Protein AF-A0A251XJE4-F1 (afdb_monomer_lite)

Organism: Clavibacter michiganensis subsp. michiganensis (NCBI:txid33013)

Sequence (96 aa):
MRVVVVVGIVSLLLPGVVTMVRVGASTADMACADFVEYERPDSPSYEVRFQLFGPGVMGYECYTKYAFGGDEHIVSLGLIPSGRVAREVVERNSRD

Secondary structure (DSSP, 8-state):
-HHHHHHHHHHHHHHHHHHHHHHHHHHHHHHHHHHHHHH-TT-SEEEEEEEEEETTEEEEEEEEE-TTT-PEEEEEEESS---HHHHHHHHHHTT-

Radius of gyration: 17.49 Å; chains: 1; bounding box: 55×22×48 Å

Structure (mmCIF, N/CA/C/O backbone):
data_AF-A0A251XJE4-F1
#
_entry.id   AF-A0A251XJE4-F1
#
loop_
_atom_site.group_PDB
_atom_site.id
_atom_site.type_symbol
_atom_site.label_atom_id
_atom_site.label_alt_id
_atom_site.label_comp_id
_atom_site.label_asym_id
_atom_site.label_entity_id
_atom_site.label_seq_id
_atom_site.pdbx_PDB_ins_code
_atom_site.Cartn_x
_atom_site.Cartn_y
_atom_site.Cartn_z
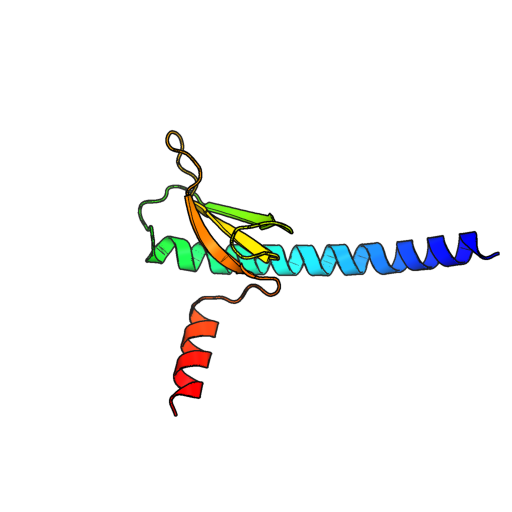_atom_site.occupancy
_atom_site.B_iso_or_equiv
_atom_site.auth_seq_id
_atom_site.auth_comp_id
_atom_site.auth_asym_id
_atom_site.auth_atom_id
_atom_site.pdbx_PDB_model_num
ATOM 1 N N . MET A 1 1 ? -31.086 0.464 23.644 1.00 69.56 1 MET A N 1
ATOM 2 C CA . MET A 1 1 ? -29.771 0.382 24.324 1.00 69.56 1 MET A CA 1
ATOM 3 C C . MET A 1 1 ? -28.684 -0.285 23.476 1.00 69.56 1 MET A C 1
ATOM 5 O O . MET A 1 1 ? -27.666 0.350 23.265 1.00 69.56 1 MET A O 1
ATOM 9 N N . ARG A 1 2 ? -28.871 -1.494 22.917 1.00 88.06 2 ARG A N 1
ATOM 10 C CA . ARG A 1 2 ? -27.808 -2.191 22.148 1.00 88.06 2 ARG A CA 1
ATOM 11 C C . ARG A 1 2 ? -27.351 -1.477 20.862 1.00 88.06 2 ARG A C 1
ATOM 13 O O . ARG A 1 2 ? -26.162 -1.449 20.585 1.00 88.06 2 ARG A O 1
ATOM 20 N N . VAL A 1 3 ? -28.271 -0.853 20.120 1.00 93.81 3 VAL A N 1
ATOM 21 C CA . VAL A 1 3 ? -27.951 -0.146 18.860 1.00 93.81 3 VAL A CA 1
ATOM 22 C C . VAL A 1 3 ? -27.023 1.050 19.091 1.00 93.81 3 VAL A C 1
ATOM 24 O O . VAL A 1 3 ? -26.054 1.221 18.364 1.00 93.81 3 VAL A O 1
ATOM 27 N N . VAL A 1 4 ? -27.273 1.833 20.145 1.00 93.25 4 VAL A N 1
ATOM 28 C CA . VAL A 1 4 ? -26.458 3.011 20.491 1.00 93.25 4 VAL A CA 1
ATOM 29 C C . VAL A 1 4 ? -25.019 2.604 20.815 1.00 93.25 4 VAL A C 1
ATOM 31 O O . VAL A 1 4 ? -24.080 3.263 20.384 1.00 93.25 4 VAL A O 1
ATOM 34 N N . VAL A 1 5 ? -24.841 1.474 21.507 1.00 94.38 5 VAL A N 1
ATOM 35 C CA . VAL A 1 5 ? -23.515 0.923 21.822 1.00 94.38 5 VAL A CA 1
ATOM 36 C C . VAL A 1 5 ? -22.776 0.503 20.551 1.00 94.38 5 VAL A C 1
ATOM 38 O O . VAL A 1 5 ? -21.613 0.855 20.385 1.00 94.38 5 VAL A O 1
ATOM 41 N N . VAL A 1 6 ? -23.445 -0.196 19.629 1.00 95.56 6 VAL A N 1
ATOM 42 C CA . VAL A 1 6 ? -22.827 -0.623 18.362 1.00 95.56 6 VAL A CA 1
ATOM 43 C C . VAL A 1 6 ? -22.406 0.584 17.524 1.00 95.56 6 VAL A C 1
ATOM 45 O O . VAL A 1 6 ? -21.279 0.620 17.043 1.00 95.56 6 VAL A O 1
ATOM 48 N N . VAL A 1 7 ? -23.262 1.602 17.402 1.00 95.12 7 VAL A N 1
ATOM 49 C CA . VAL A 1 7 ? -22.927 2.840 16.678 1.00 95.12 7 VAL A CA 1
ATOM 50 C C . VAL A 1 7 ? -21.743 3.555 17.331 1.00 95.12 7 VAL A C 1
ATOM 52 O O . VAL A 1 7 ? -20.826 3.974 16.627 1.00 95.12 7 VAL A O 1
ATOM 55 N N . GLY A 1 8 ? -21.715 3.627 18.666 1.00 94.44 8 GLY A N 1
ATOM 56 C CA . GLY A 1 8 ? -20.588 4.181 19.416 1.00 94.44 8 GLY A CA 1
ATOM 57 C C . GLY A 1 8 ? -19.273 3.466 19.095 1.00 94.44 8 GLY A C 1
ATOM 58 O O . GLY A 1 8 ? -18.297 4.111 18.719 1.00 94.44 8 GLY A O 1
ATOM 59 N N . ILE A 1 9 ? -19.264 2.131 19.145 1.00 95.81 9 ILE A N 1
ATOM 60 C CA . ILE A 1 9 ? -18.079 1.317 18.831 1.00 95.81 9 ILE A CA 1
ATOM 61 C C . ILE A 1 9 ? -17.630 1.526 17.381 1.00 95.81 9 ILE A C 1
ATOM 63 O O . ILE A 1 9 ? -16.450 1.761 17.137 1.00 95.81 9 ILE A O 1
ATOM 67 N N . VAL A 1 10 ? -18.552 1.496 16.416 1.00 95.50 10 VAL A N 1
ATOM 68 C CA . VAL A 1 10 ? -18.218 1.696 14.996 1.00 95.50 10 VAL A CA 1
ATOM 69 C C . VAL A 1 10 ? -17.627 3.087 14.768 1.00 95.50 10 VAL A C 1
ATOM 71 O O . VAL A 1 10 ? -16.621 3.210 14.074 1.00 95.50 10 VAL A O 1
ATOM 74 N N . SER A 1 11 ? -18.188 4.124 15.398 1.00 93.69 11 SER A N 1
ATOM 75 C CA . SER A 1 11 ? -17.657 5.489 15.303 1.00 93.69 11 SER A CA 1
ATOM 76 C C . SER A 1 11 ? -16.262 5.641 15.919 1.00 93.69 11 SER A C 1
ATOM 78 O O . SER A 1 11 ? -15.469 6.432 15.419 1.00 93.69 11 SER A O 1
ATOM 80 N N . LEU A 1 12 ? -15.937 4.850 16.949 1.00 95.19 12 LEU A N 1
ATOM 81 C CA . LEU A 1 12 ? -14.612 4.827 17.569 1.00 95.19 12 LEU A CA 1
ATOM 82 C C . LEU A 1 12 ? -13.587 4.058 16.717 1.00 95.19 12 LEU A C 1
ATOM 84 O O . LEU A 1 12 ? -12.426 4.449 16.636 1.00 95.19 12 LEU A O 1
ATOM 88 N N . LEU A 1 13 ? -14.009 2.968 16.071 1.00 95.88 13 LEU A N 1
ATOM 89 C CA . LEU A 1 13 ? -13.130 2.115 15.266 1.00 95.88 13 LEU A CA 1
ATOM 90 C C . LEU A 1 13 ? -12.863 2.682 13.870 1.00 95.88 13 LEU A C 1
ATOM 92 O O . LEU A 1 13 ? -11.752 2.538 13.361 1.00 95.88 13 LEU A O 1
ATOM 96 N N . LEU A 1 14 ? -13.850 3.346 13.263 1.00 94.94 14 LEU A N 1
ATOM 97 C CA . LEU A 1 14 ? -13.743 3.969 11.941 1.00 94.94 14 LEU A CA 1
ATOM 98 C C . LEU A 1 14 ? -12.465 4.806 11.754 1.00 94.94 14 LEU A C 1
ATOM 100 O O . LEU A 1 14 ? -11.720 4.524 10.814 1.00 94.94 14 LEU A O 1
ATOM 104 N N . PRO A 1 15 ? -12.148 5.788 12.621 1.00 91.50 15 PRO A N 1
ATOM 105 C CA . PRO A 1 15 ? -10.931 6.579 12.462 1.00 91.50 15 PRO A CA 1
ATOM 106 C C . PRO A 1 15 ? -9.660 5.737 12.632 1.00 91.50 15 PRO A C 1
ATOM 108 O O . PRO A 1 15 ? -8.676 5.980 11.934 1.00 91.50 15 PRO A O 1
ATOM 111 N N . GLY A 1 16 ? -9.679 4.718 13.498 1.00 90.38 16 GLY A N 1
ATOM 112 C CA . GLY A 1 16 ? -8.548 3.810 13.696 1.00 90.38 16 GLY A CA 1
ATOM 113 C C . GLY A 1 16 ? -8.215 3.012 12.435 1.00 90.38 16 GLY A C 1
ATOM 114 O O . GLY A 1 16 ? -7.073 3.022 11.978 1.00 90.38 16 GLY A O 1
ATOM 115 N N . VAL A 1 17 ? -9.226 2.393 11.819 1.00 88.75 17 VAL A N 1
ATOM 116 C CA . VAL A 1 17 ? -9.057 1.613 10.582 1.00 88.75 17 VAL A CA 1
ATOM 117 C C . VAL A 1 17 ? -8.616 2.508 9.423 1.00 88.75 17 VAL A C 1
ATOM 119 O O . VAL A 1 17 ? -7.682 2.162 8.703 1.00 88.75 17 VAL A O 1
ATOM 122 N N . VAL A 1 18 ? -9.225 3.690 9.267 1.00 89.31 18 VAL A N 1
ATOM 123 C CA . VAL A 1 18 ? -8.830 4.653 8.223 1.00 89.31 18 VAL A CA 1
ATOM 124 C C . VAL A 1 18 ? -7.373 5.082 8.392 1.00 89.31 18 VAL A C 1
ATOM 126 O O . VAL A 1 18 ? -6.647 5.192 7.403 1.00 89.31 18 VAL A O 1
ATOM 129 N N . THR A 1 19 ? -6.928 5.294 9.631 1.00 88.88 19 THR A N 1
ATOM 130 C CA . THR A 1 19 ? -5.538 5.663 9.918 1.00 88.88 19 THR A CA 1
ATOM 131 C C . THR A 1 19 ? -4.584 4.523 9.571 1.00 88.88 19 THR A C 1
ATOM 133 O O . THR A 1 19 ? -3.597 4.763 8.881 1.00 88.88 19 THR A O 1
ATOM 136 N N . MET A 1 20 ? -4.898 3.282 9.961 1.00 84.25 20 MET A N 1
ATOM 137 C CA . MET A 1 20 ? -4.091 2.109 9.597 1.00 84.25 20 MET A CA 1
ATOM 138 C C . MET A 1 20 ? -3.939 1.956 8.080 1.00 84.25 20 MET A C 1
ATOM 140 O O . MET A 1 20 ? -2.825 1.778 7.593 1.00 84.25 20 MET A O 1
ATOM 144 N N . VAL A 1 21 ? -5.034 2.078 7.325 1.00 85.50 21 VAL A N 1
ATOM 145 C CA . VAL A 1 21 ? -4.993 1.974 5.858 1.00 85.50 21 VAL A CA 1
ATOM 146 C C . VAL A 1 21 ? -4.193 3.125 5.245 1.00 85.50 21 VAL A C 1
ATOM 148 O O . VAL A 1 21 ? -3.383 2.898 4.356 1.00 85.50 21 VAL A O 1
ATOM 151 N N . ARG A 1 22 ? -4.351 4.363 5.732 1.00 85.81 22 ARG A N 1
ATOM 152 C CA . ARG A 1 22 ? -3.576 5.508 5.220 1.00 85.81 22 ARG A CA 1
ATOM 153 C C . ARG A 1 22 ? -2.079 5.357 5.451 1.00 85.81 22 ARG A C 1
ATOM 155 O O . ARG A 1 22 ? -1.303 5.653 4.548 1.00 85.81 22 ARG A O 1
ATOM 162 N N . VAL A 1 23 ? -1.683 4.913 6.642 1.00 87.44 23 VAL A N 1
ATOM 163 C CA . VAL A 1 23 ? -0.270 4.679 6.959 1.00 87.44 23 VAL A CA 1
ATOM 164 C C . VAL A 1 23 ? 0.282 3.573 6.064 1.00 87.44 23 VAL A C 1
ATOM 166 O O . VAL A 1 23 ? 1.302 3.787 5.419 1.00 87.44 23 VAL A O 1
ATOM 169 N N . GLY A 1 24 ? -0.433 2.449 5.934 1.00 85.31 24 GLY A N 1
ATOM 170 C CA . GLY A 1 24 ? -0.043 1.365 5.030 1.00 85.31 24 GLY A CA 1
ATOM 171 C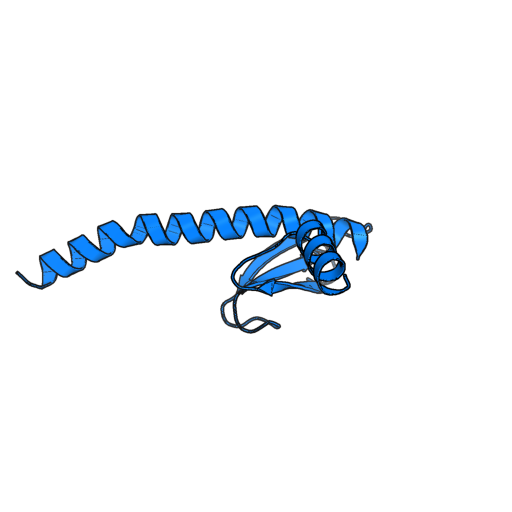 C . GLY A 1 24 ? 0.113 1.834 3.582 1.00 85.31 24 GLY A C 1
ATOM 172 O O . GLY A 1 24 ? 1.133 1.557 2.964 1.00 85.31 24 GLY A O 1
ATOM 173 N N . ALA A 1 25 ? -0.837 2.616 3.066 1.00 86.50 25 ALA A N 1
ATOM 174 C CA . ALA A 1 25 ? -0.764 3.167 1.716 1.00 86.50 25 ALA A CA 1
ATOM 175 C C . ALA A 1 25 ? 0.451 4.086 1.527 1.00 86.50 25 ALA A C 1
ATOM 177 O O . ALA A 1 25 ? 1.162 3.956 0.537 1.00 86.50 25 ALA A O 1
ATOM 178 N N . SER A 1 26 ? 0.732 4.969 2.491 1.00 88.19 26 SER A N 1
ATOM 179 C CA . SER A 1 26 ? 1.896 5.859 2.429 1.00 88.19 26 SER A CA 1
ATOM 180 C C . SER A 1 26 ? 3.219 5.093 2.471 1.00 88.19 26 SER A C 1
ATOM 182 O O . SER A 1 26 ? 4.159 5.477 1.782 1.00 88.19 26 SER A O 1
ATOM 184 N N . THR A 1 27 ? 3.312 4.030 3.271 1.00 86.38 27 THR A N 1
ATOM 185 C CA . THR A 1 27 ? 4.507 3.178 3.320 1.00 86.38 27 THR A CA 1
ATOM 186 C C . THR A 1 27 ? 4.658 2.361 2.037 1.00 86.38 27 THR A C 1
ATOM 188 O O . THR A 1 27 ? 5.766 2.239 1.521 1.00 86.38 27 THR A O 1
ATOM 191 N N . ALA A 1 28 ? 3.554 1.839 1.494 1.00 86.56 28 ALA A N 1
ATOM 192 C CA . ALA A 1 28 ? 3.554 1.113 0.230 1.00 86.56 28 ALA A CA 1
ATOM 193 C C . ALA A 1 28 ? 3.964 1.999 -0.950 1.00 86.56 28 ALA A C 1
ATOM 195 O O . ALA A 1 28 ? 4.681 1.523 -1.818 1.00 86.56 28 ALA A O 1
ATOM 196 N N . ASP A 1 29 ? 3.561 3.272 -0.964 1.00 88.88 29 ASP A N 1
ATOM 197 C CA . ASP A 1 29 ? 3.969 4.256 -1.974 1.00 88.88 29 ASP A CA 1
ATOM 198 C C . ASP A 1 29 ? 5.494 4.434 -1.995 1.00 88.88 29 ASP A C 1
ATOM 200 O O . ASP A 1 29 ? 6.141 4.206 -3.016 1.00 88.88 29 ASP A O 1
ATOM 204 N N . MET A 1 30 ? 6.089 4.699 -0.827 1.00 87.06 30 MET A N 1
ATOM 205 C CA . MET A 1 30 ? 7.544 4.830 -0.690 1.00 87.06 30 MET A CA 1
ATOM 206 C C . MET A 1 30 ? 8.286 3.555 -1.108 1.00 87.06 30 MET A C 1
ATOM 208 O O . MET A 1 30 ? 9.313 3.623 -1.777 1.00 87.06 30 MET A O 1
ATOM 212 N N . ALA A 1 31 ? 7.773 2.387 -0.716 1.00 86.75 31 ALA A N 1
ATOM 213 C CA . ALA A 1 31 ? 8.373 1.110 -1.076 1.00 86.75 31 ALA A CA 1
ATOM 214 C C . ALA A 1 31 ? 8.237 0.817 -2.581 1.00 86.75 31 ALA A C 1
ATOM 216 O O . ALA A 1 31 ? 9.200 0.378 -3.201 1.00 86.75 31 ALA A O 1
ATOM 217 N N . CYS A 1 32 ? 7.080 1.095 -3.184 1.00 86.62 32 CYS A N 1
ATOM 218 C CA . CYS A 1 32 ? 6.870 0.963 -4.624 1.00 86.62 32 CYS A CA 1
ATOM 219 C C . CYS A 1 32 ? 7.801 1.858 -5.429 1.00 86.62 32 CYS A C 1
ATOM 221 O O . CYS A 1 32 ? 8.354 1.383 -6.412 1.00 86.62 32 CYS A O 1
ATOM 223 N N . ALA A 1 33 ? 7.990 3.112 -5.016 1.00 87.25 33 ALA A N 1
ATOM 224 C CA . ALA A 1 33 ? 8.897 4.031 -5.695 1.00 87.25 33 ALA A CA 1
ATOM 225 C C . ALA A 1 33 ? 10.315 3.444 -5.790 1.00 87.25 33 ALA A C 1
ATOM 227 O O . ALA A 1 33 ? 10.885 3.397 -6.877 1.00 87.25 33 ALA A O 1
ATOM 228 N N . ASP A 1 34 ? 10.823 2.902 -4.678 1.00 87.00 34 ASP A N 1
ATOM 229 C CA . ASP A 1 34 ? 12.102 2.188 -4.638 1.00 87.00 34 ASP A CA 1
ATOM 230 C C . ASP A 1 34 ? 12.070 0.981 -5.597 1.00 87.00 34 ASP A C 1
ATOM 232 O O . ASP A 1 34 ? 12.861 0.906 -6.539 1.00 87.00 34 ASP A O 1
ATOM 236 N N . PHE A 1 35 ? 11.113 0.055 -5.444 1.00 83.25 35 PHE A N 1
ATOM 237 C CA . PHE A 1 35 ? 11.020 -1.146 -6.290 1.00 83.25 35 PHE A CA 1
ATOM 238 C C . PHE A 1 35 ? 10.947 -0.839 -7.793 1.00 83.25 35 PHE A C 1
ATOM 240 O O . PHE A 1 35 ? 11.664 -1.478 -8.564 1.00 83.25 35 PHE A O 1
ATOM 247 N N . VAL A 1 36 ? 10.137 0.141 -8.199 1.00 85.88 36 VAL A N 1
ATOM 248 C CA . VAL A 1 36 ? 9.985 0.574 -9.596 1.00 85.88 36 VAL A CA 1
ATOM 249 C C . VAL A 1 36 ? 11.305 1.112 -10.138 1.00 85.88 36 VAL A C 1
ATOM 251 O O . VAL A 1 36 ? 11.705 0.703 -11.222 1.00 85.88 36 VAL A O 1
ATOM 254 N N . GLU A 1 37 ? 12.015 1.960 -9.388 1.00 83.56 37 GLU A N 1
ATOM 255 C CA . GLU A 1 37 ? 13.288 2.551 -9.827 1.00 83.56 37 GLU A CA 1
ATOM 256 C C . GLU A 1 37 ? 14.349 1.490 -10.163 1.00 83.56 37 GLU A C 1
ATOM 258 O O . GLU A 1 37 ? 15.161 1.670 -11.066 1.00 83.56 37 GLU A O 1
ATOM 263 N N . TYR A 1 38 ? 14.318 0.352 -9.477 1.00 80.94 38 TYR A N 1
ATOM 264 C CA . TYR A 1 38 ? 15.268 -0.735 -9.707 1.00 80.94 38 TYR A CA 1
ATOM 265 C C . TYR A 1 38 ? 14.814 -1.736 -10.763 1.00 80.94 38 TYR A C 1
ATOM 267 O O . TYR A 1 38 ? 15.621 -2.156 -11.585 1.00 80.94 38 TYR A O 1
ATOM 275 N N . GLU A 1 39 ? 13.547 -2.154 -10.723 1.00 80.31 39 GLU A N 1
ATOM 276 C CA . GLU A 1 39 ? 13.059 -3.214 -11.606 1.00 80.31 39 GLU A CA 1
ATOM 277 C C . GLU A 1 39 ? 12.711 -2.665 -12.997 1.00 80.31 39 GLU A C 1
ATOM 279 O O . GLU A 1 39 ? 12.914 -3.346 -14.002 1.00 80.31 39 GLU A O 1
ATOM 284 N N . ARG A 1 40 ? 12.176 -1.435 -13.055 1.00 76.81 40 ARG A N 1
ATOM 285 C CA . ARG A 1 40 ? 11.690 -0.752 -14.266 1.00 76.81 40 ARG A CA 1
ATOM 286 C C . ARG A 1 40 ? 11.952 0.765 -14.201 1.00 76.81 40 ARG A C 1
ATOM 288 O O . ARG A 1 40 ? 11.000 1.547 -14.102 1.00 76.81 40 ARG A O 1
ATOM 295 N N . PRO A 1 41 ? 13.224 1.207 -14.300 1.00 77.50 41 PRO A N 1
ATOM 296 C CA . PRO A 1 41 ? 13.583 2.633 -14.314 1.00 77.50 41 PRO A CA 1
ATOM 297 C C . PRO A 1 41 ? 13.003 3.396 -15.517 1.00 77.50 41 PRO A C 1
ATOM 299 O O . PRO A 1 41 ? 12.979 4.623 -15.535 1.00 77.50 41 PRO A O 1
ATOM 302 N N . ASP A 1 42 ? 12.558 2.673 -16.542 1.00 75.38 42 ASP A N 1
ATOM 303 C CA . ASP A 1 42 ? 11.927 3.178 -17.756 1.00 75.38 42 ASP A CA 1
ATOM 304 C C . ASP A 1 42 ? 10.421 3.462 -17.595 1.00 75.38 42 ASP A C 1
ATOM 306 O O . ASP A 1 42 ? 9.801 4.026 -18.501 1.00 75.38 42 ASP A O 1
ATOM 310 N N . SER A 1 43 ? 9.813 3.096 -16.460 1.00 74.75 43 SER A N 1
ATOM 311 C CA . SER A 1 43 ? 8.393 3.347 -16.214 1.00 74.75 43 SER A CA 1
ATOM 312 C C . SER A 1 43 ? 8.128 4.833 -15.922 1.00 74.75 43 SER A C 1
ATOM 314 O O . SER A 1 43 ? 8.678 5.378 -14.966 1.00 74.75 43 SER A O 1
ATOM 316 N N . PRO A 1 44 ? 7.236 5.509 -16.674 1.00 76.00 44 PRO A N 1
ATOM 317 C CA . PRO A 1 44 ? 6.970 6.937 -16.482 1.00 76.00 44 PRO A CA 1
ATOM 318 C C . PRO A 1 44 ? 6.155 7.230 -15.215 1.00 76.00 44 PRO A C 1
ATOM 320 O O . PRO A 1 44 ? 6.156 8.357 -14.724 1.00 76.00 44 PRO A O 1
ATOM 323 N N . SER A 1 45 ? 5.416 6.240 -14.707 1.00 81.81 45 SER A N 1
ATOM 324 C CA . SER A 1 45 ? 4.627 6.358 -13.482 1.00 81.81 45 SER A CA 1
ATOM 325 C C . SER A 1 45 ? 4.361 4.989 -12.863 1.00 81.81 45 SER A C 1
ATOM 327 O O . SER A 1 45 ? 4.495 3.957 -13.523 1.00 81.81 45 SER A O 1
ATOM 329 N N . TYR A 1 46 ? 3.971 4.978 -11.595 1.00 85.88 46 TYR A N 1
ATOM 330 C CA . TYR A 1 46 ? 3.560 3.779 -10.877 1.00 85.88 46 TYR A CA 1
ATOM 331 C C . TYR A 1 46 ? 2.247 4.042 -10.141 1.00 85.88 46 TYR A C 1
ATOM 333 O O . TYR A 1 46 ? 1.869 5.189 -9.894 1.00 85.88 46 TYR A O 1
ATOM 341 N N . GLU A 1 47 ? 1.532 2.976 -9.809 1.00 87.56 47 GLU A N 1
ATOM 342 C CA . GLU A 1 47 ? 0.305 3.042 -9.034 1.00 87.56 47 GLU A CA 1
ATOM 343 C C . GLU A 1 47 ? 0.304 1.963 -7.952 1.00 87.56 47 GLU A C 1
ATOM 345 O O . GLU A 1 47 ? 0.555 0.784 -8.207 1.00 87.56 47 GLU A O 1
ATOM 350 N N . VAL A 1 48 ? -0.004 2.384 -6.727 1.00 88.81 48 VAL A N 1
ATOM 351 C CA . VAL A 1 48 ? -0.101 1.503 -5.563 1.00 88.81 48 VAL A CA 1
ATOM 352 C C . VAL A 1 48 ? -1.561 1.324 -5.205 1.00 88.81 48 VAL A C 1
ATOM 354 O O . VAL A 1 48 ? -2.286 2.302 -5.007 1.00 88.81 48 VAL A O 1
ATOM 357 N N . ARG A 1 49 ? -2.015 0.073 -5.099 1.00 84.31 49 ARG A N 1
ATOM 358 C CA . ARG A 1 49 ? -3.408 -0.224 -4.747 1.00 84.31 49 ARG A CA 1
ATOM 359 C C . ARG A 1 49 ? -3.508 -1.307 -3.700 1.00 84.31 49 ARG A C 1
ATOM 361 O O . ARG A 1 49 ? -2.881 -2.351 -3.811 1.00 84.31 49 ARG A O 1
ATOM 368 N N . PHE A 1 50 ? -4.371 -1.078 -2.716 1.00 82.75 50 PHE A N 1
ATOM 369 C CA . PHE A 1 50 ? -4.771 -2.132 -1.797 1.00 82.75 50 PHE A CA 1
ATOM 370 C C . PHE A 1 50 ? -5.769 -3.061 -2.491 1.00 82.75 50 PHE A C 1
ATOM 372 O O . PHE A 1 50 ? -6.852 -2.623 -2.887 1.00 82.75 50 PHE A O 1
ATOM 379 N N . GLN A 1 51 ? -5.414 -4.334 -2.638 1.00 80.81 51 GLN A N 1
ATOM 380 C CA . GLN A 1 51 ? -6.291 -5.367 -3.175 1.00 80.81 51 GLN A CA 1
ATOM 381 C C . GLN A 1 51 ? -6.481 -6.474 -2.136 1.00 80.81 51 GLN A C 1
ATOM 383 O O . GLN A 1 51 ? -5.526 -7.073 -1.650 1.00 80.81 51 GLN A O 1
ATOM 388 N N . LEU A 1 52 ? -7.746 -6.760 -1.804 1.00 70.94 52 LEU A N 1
ATOM 389 C CA . LEU A 1 52 ? -8.113 -7.902 -0.954 1.00 70.94 52 LEU A CA 1
ATOM 390 C C . LEU A 1 52 ? -8.144 -9.235 -1.720 1.00 70.94 52 LEU A C 1
ATOM 392 O O . LEU A 1 52 ? -8.296 -10.275 -1.092 1.00 70.94 52 LEU A O 1
ATOM 396 N N . PHE A 1 53 ? -8.069 -9.194 -3.052 1.00 71.06 53 PHE A N 1
ATOM 397 C CA . PHE A 1 53 ? -8.082 -10.365 -3.931 1.00 71.06 53 PHE A CA 1
ATOM 398 C C . PHE A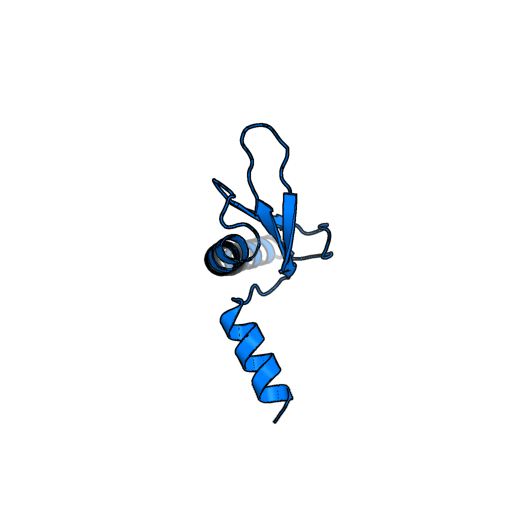 1 53 ? -7.092 -10.161 -5.090 1.00 71.06 53 PHE A C 1
ATOM 400 O O . PHE A 1 53 ? -7.472 -10.216 -6.257 1.00 71.06 53 PHE A O 1
ATOM 407 N N . GLY A 1 54 ? -5.845 -9.824 -4.753 1.00 66.81 54 GLY A N 1
ATOM 408 C CA . GLY A 1 54 ? -4.763 -9.591 -5.717 1.00 66.81 54 GLY A CA 1
ATOM 409 C C . GLY A 1 54 ? -3.922 -10.846 -6.002 1.00 66.81 54 GLY A C 1
ATOM 410 O O . GLY A 1 54 ? -4.174 -11.903 -5.413 1.00 66.81 54 GLY A O 1
ATOM 411 N N . PRO A 1 55 ? -2.895 -10.744 -6.869 1.00 65.81 55 PRO A N 1
ATOM 412 C CA . PRO A 1 55 ? -1.927 -11.818 -7.112 1.00 65.81 55 PRO A CA 1
ATOM 413 C C . PRO A 1 55 ? -1.285 -12.355 -5.823 1.00 65.81 55 PRO A C 1
ATOM 415 O O . PRO A 1 55 ? -1.057 -13.558 -5.711 1.00 65.81 55 PRO A O 1
ATOM 418 N N . GLY A 1 56 ? -1.054 -11.492 -4.825 1.00 65.81 56 GLY A N 1
ATOM 419 C CA . GLY A 1 56 ? -0.541 -11.866 -3.504 1.00 65.81 56 GLY A CA 1
ATOM 420 C C . GLY A 1 56 ? -1.618 -12.115 -2.449 1.00 65.81 56 GLY A C 1
ATOM 421 O O . GLY A 1 56 ? -1.360 -11.899 -1.267 1.00 65.81 56 GLY A O 1
ATOM 422 N N . VAL A 1 57 ? -2.818 -12.550 -2.856 1.00 67.75 57 VAL A N 1
ATOM 423 C CA . VAL A 1 57 ? -4.036 -12.761 -2.048 1.00 67.75 57 VAL A CA 1
ATOM 424 C C . VAL A 1 57 ? -4.579 -11.507 -1.356 1.00 67.75 57 VAL A C 1
ATOM 426 O O . VAL A 1 57 ? -5.643 -11.040 -1.748 1.00 67.75 57 VAL A O 1
ATOM 429 N N . MET A 1 58 ? -3.890 -10.943 -0.361 1.00 76.25 58 MET A N 1
ATOM 430 C CA . MET A 1 58 ? -4.340 -9.768 0.397 1.00 76.25 58 MET A CA 1
ATOM 431 C C . MET A 1 58 ? -3.172 -8.827 0.685 1.00 76.25 58 MET A C 1
ATOM 433 O O . MET A 1 58 ? -2.260 -9.174 1.440 1.00 76.25 58 MET A O 1
ATOM 437 N N . GLY A 1 59 ? -3.227 -7.603 0.160 1.00 82.31 59 GLY A N 1
ATOM 438 C CA . GLY A 1 59 ? -2.178 -6.630 0.431 1.00 82.31 59 GLY A CA 1
ATOM 439 C C . GLY A 1 59 ? -2.149 -5.421 -0.485 1.00 82.31 59 GLY A C 1
ATOM 440 O O . GLY A 1 59 ? -3.046 -5.182 -1.292 1.00 82.31 59 GLY A O 1
ATOM 441 N N . TYR A 1 60 ? -1.089 -4.638 -0.324 1.00 85.31 60 TYR A N 1
ATOM 442 C CA . TYR A 1 60 ? -0.726 -3.592 -1.262 1.00 85.31 60 TYR A CA 1
ATOM 443 C C . TYR A 1 60 ? -0.010 -4.211 -2.456 1.00 85.31 60 TYR A C 1
ATOM 445 O O . TYR A 1 60 ? 0.965 -4.943 -2.306 1.00 85.31 60 TYR A O 1
ATOM 453 N N . GLU A 1 61 ? -0.510 -3.893 -3.637 1.00 85.69 61 GLU A N 1
ATOM 454 C CA . GLU A 1 61 ? 0.004 -4.354 -4.914 1.00 85.69 61 GLU A CA 1
ATOM 455 C C . GLU A 1 61 ? 0.598 -3.162 -5.668 1.00 85.69 61 GLU A C 1
ATOM 457 O O . GLU A 1 61 ? -0.004 -2.080 -5.711 1.00 85.69 61 GLU A O 1
ATOM 462 N N . CYS A 1 62 ? 1.773 -3.371 -6.259 1.00 86.38 62 CYS A N 1
ATOM 463 C CA . CYS A 1 62 ? 2.487 -2.380 -7.051 1.00 86.38 62 CYS A CA 1
ATOM 464 C C . CYS A 1 62 ? 2.297 -2.638 -8.543 1.00 86.38 62 CYS A C 1
ATOM 466 O O . CYS A 1 62 ? 2.576 -3.746 -9.015 1.00 86.38 62 CYS A O 1
ATOM 468 N N . TYR A 1 63 ? 1.884 -1.613 -9.283 1.00 85.06 63 TYR A N 1
ATOM 469 C CA . TYR A 1 63 ? 1.767 -1.673 -10.735 1.00 85.06 63 TYR A CA 1
ATOM 470 C C . TYR A 1 63 ? 2.566 -0.546 -11.389 1.00 85.06 63 TYR A C 1
ATOM 472 O O . TYR A 1 63 ? 2.579 0.582 -10.890 1.00 85.06 63 TYR A O 1
ATOM 480 N N . THR A 1 64 ? 3.211 -0.821 -12.520 1.00 84.94 64 THR A N 1
ATOM 481 C CA . THR A 1 64 ? 3.658 0.247 -13.422 1.00 84.94 64 THR A CA 1
ATOM 482 C C . THR A 1 64 ? 2.451 0.811 -14.159 1.00 84.94 64 THR A C 1
ATOM 484 O O . THR A 1 64 ? 1.508 0.084 -14.476 1.00 84.94 64 THR A O 1
ATOM 487 N N . LYS A 1 65 ? 2.486 2.108 -14.470 1.00 81.12 65 LYS A N 1
ATOM 488 C CA . LYS A 1 65 ? 1.496 2.732 -15.345 1.00 81.12 65 LYS A CA 1
ATOM 489 C C . LYS A 1 65 ? 2.138 3.161 -16.653 1.00 81.12 65 LYS A C 1
ATOM 491 O O . LYS A 1 65 ? 2.903 4.128 -16.695 1.00 81.12 65 LYS A O 1
ATOM 496 N N . TYR A 1 66 ? 1.761 2.476 -17.730 1.00 72.62 66 TYR A N 1
ATOM 497 C CA . TYR A 1 66 ? 2.140 2.827 -19.095 1.00 72.62 66 TYR A CA 1
ATOM 498 C C . TYR A 1 66 ? 0.976 3.520 -19.810 1.00 72.62 66 TYR A C 1
ATOM 500 O O . TYR A 1 66 ? -0.141 3.010 -19.844 1.00 72.62 66 TYR A O 1
ATOM 508 N N . ALA A 1 67 ? 1.243 4.665 -20.444 1.00 57.88 67 ALA A N 1
ATOM 509 C CA . ALA A 1 67 ? 0.214 5.497 -21.079 1.00 57.88 67 ALA A CA 1
ATOM 510 C C . ALA A 1 67 ? -0.582 4.799 -22.208 1.00 57.88 67 ALA A C 1
ATOM 512 O O . ALA A 1 67 ? -1.673 5.252 -22.544 1.00 57.88 67 ALA A O 1
ATOM 513 N N . PHE A 1 68 ? -0.060 3.709 -22.788 1.00 57.44 68 PHE A N 1
ATOM 514 C CA . PHE A 1 68 ? -0.645 3.050 -23.966 1.00 57.44 68 PHE A CA 1
ATOM 515 C C . PHE A 1 68 ? -0.635 1.506 -23.925 1.00 57.44 68 PHE A C 1
ATOM 517 O O . PHE A 1 68 ? -0.988 0.887 -24.926 1.00 57.44 68 PHE A O 1
ATOM 524 N N . GLY A 1 69 ? -0.219 0.872 -22.818 1.00 56.50 69 GLY A N 1
ATOM 525 C CA . GLY A 1 69 ? 0.207 -0.543 -22.829 1.00 56.50 69 GLY A CA 1
ATOM 526 C C . GLY A 1 69 ? -0.353 -1.469 -21.745 1.00 56.50 69 GLY A C 1
ATOM 527 O O . GLY A 1 69 ? -0.049 -2.656 -21.777 1.00 56.50 69 GLY A O 1
ATOM 528 N N . GLY A 1 70 ? -1.185 -0.964 -20.831 1.00 65.31 70 GLY A N 1
ATOM 529 C CA . GLY A 1 70 ? -1.715 -1.741 -19.704 1.00 65.31 70 GLY A CA 1
ATOM 530 C C . GLY A 1 70 ? -0.833 -1.666 -18.454 1.00 65.31 70 GLY A C 1
ATOM 531 O O . GLY A 1 70 ? 0.363 -1.392 -18.542 1.00 65.31 70 GLY A O 1
ATOM 532 N N . ASP A 1 71 ? -1.457 -1.858 -17.293 1.00 75.75 71 ASP A N 1
ATOM 533 C CA . ASP A 1 71 ? -0.789 -1.825 -15.990 1.00 75.75 71 ASP A CA 1
ATOM 534 C C . ASP A 1 71 ? -0.062 -3.164 -15.760 1.00 75.75 71 ASP A C 1
ATOM 536 O O . ASP A 1 71 ? -0.699 -4.222 -15.772 1.00 75.75 71 ASP A O 1
ATOM 540 N N . GLU A 1 72 ? 1.262 -3.150 -15.568 1.00 78.38 72 GLU A N 1
ATOM 541 C CA . GLU A 1 72 ? 2.039 -4.371 -15.308 1.00 78.38 72 GLU A CA 1
ATOM 542 C C . GLU A 1 72 ? 2.267 -4.536 -13.806 1.00 78.38 72 GLU A C 1
ATOM 544 O O . GLU A 1 72 ? 2.708 -3.613 -13.121 1.00 78.38 72 GLU A O 1
ATOM 549 N N . HIS A 1 73 ? 1.960 -5.722 -13.281 1.00 80.25 73 HIS A N 1
ATOM 550 C CA . HIS A 1 73 ? 2.207 -6.042 -11.881 1.00 80.25 73 HIS A CA 1
ATOM 551 C C . HIS A 1 73 ? 3.705 -6.236 -11.635 1.00 80.25 7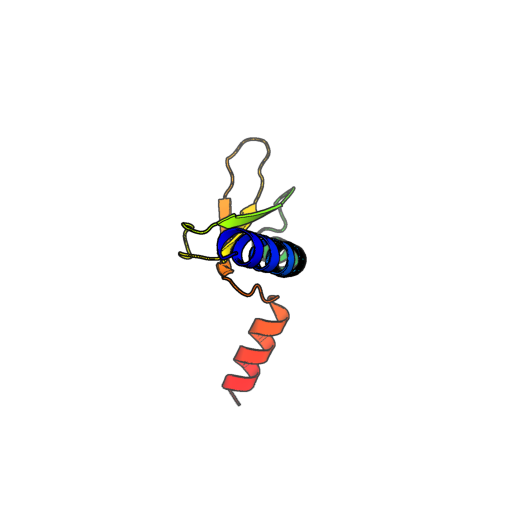3 HIS A C 1
ATOM 553 O O . HIS A 1 73 ? 4.317 -7.105 -12.252 1.00 80.25 73 HIS A O 1
ATOM 559 N N . ILE A 1 74 ? 4.280 -5.463 -10.713 1.00 78.75 74 ILE A N 1
ATOM 560 C CA . ILE A 1 74 ? 5.707 -5.561 -10.376 1.00 78.75 74 ILE A CA 1
ATOM 561 C C . ILE A 1 74 ? 5.903 -6.467 -9.169 1.00 78.75 74 ILE A C 1
ATOM 563 O O . ILE A 1 74 ? 6.654 -7.438 -9.211 1.00 78.75 74 ILE A O 1
ATOM 567 N N . VAL A 1 75 ? 5.258 -6.107 -8.059 1.00 80.50 75 VAL A N 1
ATOM 568 C CA . VAL A 1 75 ? 5.506 -6.734 -6.767 1.00 80.50 75 VAL A CA 1
ATOM 569 C C . VAL A 1 75 ? 4.293 -6.612 -5.861 1.00 80.50 75 VAL A C 1
ATOM 571 O O . VAL A 1 75 ? 3.608 -5.585 -5.823 1.00 80.50 75 VAL A O 1
ATOM 574 N N . SER A 1 76 ? 4.066 -7.675 -5.099 1.00 81.50 76 SER A N 1
ATOM 575 C CA . SER A 1 76 ? 3.080 -7.719 -4.035 1.00 81.50 76 SER A CA 1
ATOM 576 C C . SER A 1 76 ? 3.765 -7.431 -2.700 1.00 81.50 76 SER A C 1
ATOM 578 O O . SER A 1 76 ? 4.608 -8.206 -2.247 1.00 81.50 76 SER A O 1
ATOM 580 N N . LEU A 1 77 ? 3.447 -6.289 -2.085 1.00 79.50 77 LEU A N 1
ATOM 581 C CA . LEU A 1 77 ? 4.039 -5.848 -0.815 1.00 79.50 77 LEU A CA 1
ATOM 582 C C . LEU A 1 77 ? 3.336 -6.471 0.403 1.00 79.50 77 LEU A C 1
ATOM 584 O O . LEU A 1 77 ? 3.840 -6.382 1.521 1.00 79.50 77 LEU A O 1
ATOM 588 N N . GLY A 1 78 ? 2.177 -7.102 0.202 1.00 79.44 78 GLY A N 1
ATOM 589 C CA . GLY A 1 78 ? 1.397 -7.731 1.266 1.00 79.44 78 GLY A CA 1
ATOM 590 C C . GLY A 1 78 ? 0.668 -6.731 2.172 1.00 79.44 78 GLY A C 1
ATOM 591 O O . GLY A 1 78 ? 0.523 -5.549 1.856 1.00 79.44 78 GLY A O 1
ATOM 592 N N . LEU A 1 79 ? 0.139 -7.224 3.298 1.00 75.31 79 LEU A N 1
ATOM 593 C CA . LEU A 1 79 ? -0.666 -6.424 4.233 1.00 75.31 79 LEU A CA 1
ATOM 594 C C . LEU A 1 79 ? 0.162 -5.368 4.979 1.00 75.31 79 LEU A C 1
ATOM 596 O O . LEU A 1 79 ? -0.338 -4.277 5.255 1.00 75.31 79 LEU A O 1
ATOM 600 N N . ILE A 1 80 ? 1.413 -5.702 5.305 1.00 77.62 80 ILE A N 1
ATOM 601 C CA . ILE A 1 80 ? 2.369 -4.796 5.942 1.00 77.62 80 ILE A CA 1
ATOM 602 C C . ILE A 1 80 ? 3.460 -4.497 4.914 1.00 77.62 80 ILE A C 1
ATOM 604 O O . ILE A 1 80 ? 4.405 -5.278 4.794 1.00 77.62 80 ILE A O 1
ATOM 608 N N . PRO A 1 81 ? 3.326 -3.397 4.159 1.00 76.62 81 PRO A N 1
ATOM 609 C CA . PRO A 1 81 ? 4.298 -3.049 3.143 1.00 76.62 81 PRO A CA 1
ATOM 610 C C . PRO A 1 81 ? 5.629 -2.701 3.806 1.00 76.62 81 PRO A C 1
ATOM 612 O O . PRO A 1 81 ? 5.692 -1.861 4.706 1.00 76.62 81 PRO A O 1
ATOM 615 N N . SER A 1 82 ? 6.695 -3.357 3.359 1.00 73.38 82 SER A N 1
ATOM 616 C CA . SER A 1 82 ? 8.065 -3.079 3.777 1.00 73.38 82 SER A CA 1
ATOM 617 C C . SER A 1 82 ? 8.894 -2.622 2.579 1.00 73.38 82 SER A C 1
ATOM 619 O O . SER A 1 82 ? 8.722 -3.095 1.456 1.00 73.38 82 SER A O 1
ATOM 621 N N . GLY A 1 83 ? 9.779 -1.651 2.816 1.00 76.12 83 GLY A N 1
ATOM 622 C CA . GLY A 1 83 ? 10.714 -1.182 1.796 1.00 76.12 83 GLY A CA 1
ATOM 623 C C . GLY A 1 83 ? 11.755 -2.248 1.462 1.00 76.12 83 GLY A C 1
ATOM 624 O O . GLY A 1 83 ? 12.077 -3.102 2.296 1.00 76.12 83 GLY A O 1
ATOM 625 N N . ARG A 1 84 ? 12.333 -2.173 0.261 1.00 76.06 84 ARG A N 1
ATOM 626 C CA . ARG A 1 84 ? 13.333 -3.143 -0.198 1.00 76.06 84 ARG A CA 1
ATOM 627 C C . ARG A 1 84 ? 14.555 -3.192 0.724 1.00 76.06 84 ARG A C 1
ATOM 629 O O . ARG A 1 84 ? 15.017 -4.276 1.066 1.00 76.06 84 ARG A O 1
ATOM 636 N N . VAL A 1 85 ? 14.996 -2.028 1.212 1.00 75.12 85 VAL A N 1
ATOM 637 C CA . VAL A 1 85 ? 16.093 -1.898 2.191 1.00 75.12 85 VAL A CA 1
ATOM 638 C C . VAL A 1 85 ? 15.819 -2.698 3.467 1.00 75.12 85 VAL A C 1
ATOM 640 O O . VAL A 1 85 ? 16.708 -3.373 3.980 1.00 75.12 85 VAL A O 1
ATOM 643 N N . ALA A 1 86 ? 14.583 -2.682 3.975 1.00 72.81 86 ALA A N 1
ATOM 644 C CA . ALA A 1 86 ? 14.229 -3.461 5.160 1.00 72.81 86 ALA A CA 1
ATOM 645 C C . ALA A 1 86 ? 14.313 -4.972 4.885 1.00 72.81 86 ALA A C 1
ATOM 647 O O . ALA A 1 86 ? 14.763 -5.724 5.749 1.00 72.81 86 ALA A O 1
ATOM 648 N N . ARG A 1 87 ? 13.938 -5.416 3.677 1.00 70.50 87 ARG A N 1
ATOM 649 C CA . ARG A 1 87 ? 14.051 -6.823 3.271 1.00 70.50 87 ARG A CA 1
ATOM 650 C C . ARG A 1 87 ? 15.507 -7.273 3.181 1.00 70.50 87 ARG A C 1
ATOM 652 O O . ARG A 1 87 ? 15.842 -8.315 3.733 1.00 70.50 87 ARG A O 1
ATOM 659 N N . GLU A 1 88 ? 16.369 -6.460 2.571 1.00 78.31 88 GLU A N 1
ATOM 660 C CA . GLU A 1 88 ? 17.796 -6.772 2.438 1.00 78.31 88 GLU A CA 1
ATOM 661 C C . GLU A 1 88 ? 18.484 -6.896 3.807 1.00 78.31 88 GLU A C 1
ATOM 663 O O . GLU A 1 88 ? 19.275 -7.812 4.032 1.00 78.31 88 GLU A O 1
ATOM 668 N N . VAL A 1 89 ? 18.155 -6.011 4.756 1.00 82.19 89 VAL A N 1
ATOM 669 C CA . VAL A 1 89 ? 18.699 -6.074 6.123 1.00 82.19 89 VAL A CA 1
ATOM 670 C C . VAL A 1 89 ? 18.248 -7.345 6.844 1.00 82.19 89 VAL A C 1
ATOM 672 O O . VAL A 1 89 ? 19.064 -7.9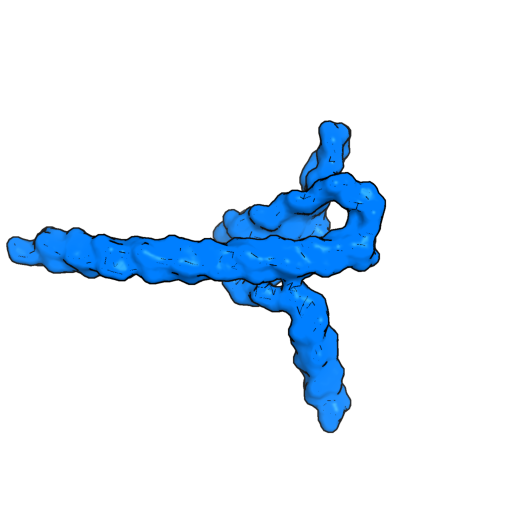87 7.506 1.00 82.19 89 VAL A O 1
ATOM 675 N N . VAL A 1 90 ? 16.977 -7.736 6.710 1.00 82.19 90 VAL A N 1
ATOM 676 C CA . VAL A 1 90 ? 16.456 -8.970 7.320 1.00 82.19 90 VAL A CA 1
ATOM 677 C C . VAL A 1 90 ? 17.104 -10.212 6.704 1.00 82.19 90 VAL A C 1
ATOM 679 O O . VAL A 1 90 ?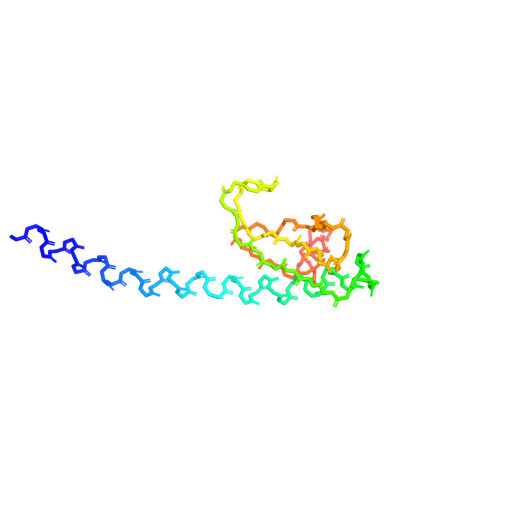 17.521 -11.101 7.444 1.00 82.19 90 VAL A O 1
ATOM 682 N N . GLU A 1 91 ? 17.247 -10.270 5.377 1.00 81.44 91 GLU A N 1
ATOM 683 C CA . GLU A 1 91 ? 17.911 -11.384 4.684 1.00 81.44 91 GLU A CA 1
ATOM 684 C C . GLU A 1 91 ? 19.387 -11.507 5.074 1.00 81.44 91 GLU A C 1
ATOM 686 O O . GLU A 1 91 ? 19.878 -12.614 5.295 1.00 81.44 91 GLU A O 1
ATOM 691 N N . ARG A 1 92 ? 20.087 -10.375 5.198 1.00 86.50 92 ARG A N 1
ATOM 692 C CA . ARG A 1 92 ? 21.481 -10.333 5.646 1.00 86.50 92 ARG A CA 1
ATOM 693 C C . ARG A 1 92 ? 21.622 -10.843 7.078 1.00 86.50 92 ARG A C 1
ATOM 695 O O . ARG A 1 92 ? 22.412 -11.745 7.310 1.00 86.50 92 ARG A O 1
ATOM 702 N N . ASN A 1 93 ? 20.810 -10.330 8.002 1.00 90.81 93 ASN A N 1
ATOM 703 C CA . ASN A 1 93 ? 20.831 -10.741 9.408 1.00 90.81 93 ASN A CA 1
ATOM 704 C C . ASN A 1 93 ? 20.438 -12.217 9.600 1.00 90.81 93 ASN A C 1
ATOM 706 O O . ASN A 1 93 ? 20.884 -12.859 10.535 1.00 90.81 93 ASN A O 1
ATOM 710 N N . SER A 1 94 ? 19.612 -12.780 8.714 1.00 86.50 94 SER A N 1
ATOM 711 C CA . SER A 1 94 ? 19.275 -14.209 8.756 1.00 86.50 94 SER A CA 1
ATOM 712 C C . SER A 1 94 ? 20.399 -15.126 8.257 1.00 86.50 94 SER A C 1
ATOM 714 O O . SER A 1 94 ? 20.275 -16.346 8.387 1.00 86.50 94 SER A O 1
ATOM 716 N N . ARG A 1 95 ? 21.426 -14.583 7.596 1.00 85.50 95 ARG A N 1
ATOM 717 C CA . ARG A 1 95 ? 22.546 -15.355 7.046 1.00 85.50 95 ARG A CA 1
ATOM 718 C C . ARG A 1 95 ? 23.726 -15.455 8.020 1.00 85.50 95 ARG A C 1
ATOM 720 O O . ARG A 1 95 ? 24.529 -16.374 7.856 1.00 85.50 95 ARG A O 1
ATOM 727 N N . ASP A 1 96 ? 23.814 -14.535 8.974 1.00 78.38 96 ASP A N 1
ATOM 728 C CA . ASP A 1 96 ? 24.792 -14.532 10.069 1.00 78.38 96 ASP A CA 1
ATOM 729 C C . ASP A 1 96 ? 24.326 -15.418 11.242 1.00 78.38 96 ASP A C 1
ATOM 731 O O . ASP A 1 96 ? 25.201 -16.048 11.883 1.00 78.38 96 ASP A O 1
#

Foldseek 3Di:
DVVVVVVVVCVVCVVVVVVLVVVQQVQQVVQLVQQCCPPPVPQPDKDWDFDCCDPVNGAIWIWGDDPPDDTHTRDGCHNRRDHPVVVVVVVVVVVD

pLDDT: mean 82.02, std 8.75, range [56.5, 95.88]